Protein AF-A0AB36EIX4-F1 (afdb_monomer)

Secondary structure (DSSP, 8-state):
------PPPPPPSS---GGGTEEEEEETTEEEEEE-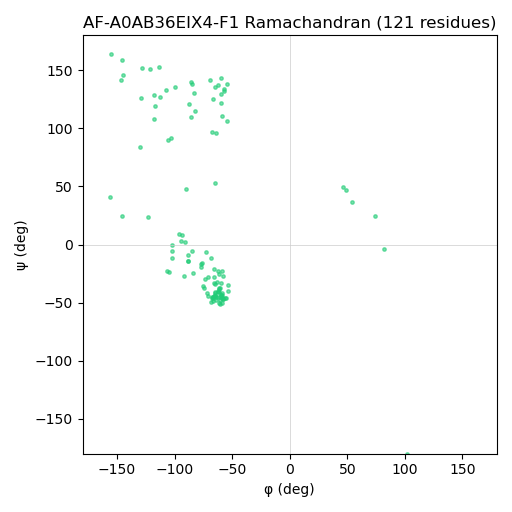-HHHHHHHHHHHT-SSHHHHHHHHHTT-HHHHHHHHHHHEEES-HHHHHHH--GGGHHHHHHHHHHHHHTTTTT----SSTTTTT--

Solvent-accessible surface area (backbone atoms only — not comparable to full-atom values): 7288 Å² total; per-residue (Å²): 134,82,81,77,76,76,76,76,79,84,86,75,90,70,92,70,49,59,94,77,19,30,25,67,39,71,36,90,86,39,58,33,33,30,35,60,48,70,69,36,48,48,53,44,28,60,74,70,66,43,92,42,71,66,54,42,50,48,36,36,57,69,42,36,68,68,44,44,56,47,42,45,58,51,26,46,79,43,66,58,42,67,66,23,59,77,55,62,51,81,87,48,44,63,54,50,21,54,27,43,44,55,15,52,46,49,69,44,79,80,42,99,74,67,86,63,70,74,70,67,79,78,118

Organism: Agrobacterium tumefaciens (NCBI:txid358)

Foldseek 3Di:
DDPPPDPPDDDDPDDADLLQLWDWAAAPNWIFIFADPVVLLVVLCVVVVPPDSVSLLVCQLVVPVSSLLSRLVRRTPDTDSPVRSVRDDPVRSVRSNVRSVSNVCSVCVVPPDPPPPVVVVPD

Sequence (123 aa):
MEDVKQAAKPVFKFPVNEARGEARLVIDGVELVIAAEMERLSALSSRLQCRSLNELFTRLSEVEVGATVAGIELLTIKGDALAAIMKLKLKHFGDCKSAYVSVLMHHFDGDEGNAVAAEKAAD

Nearest PDB structures (foldseek):
  4tvx-assembly2_D  TM=2.380E-01  e=4.602E+00  Escherichia coli K-12

Mean predicted aligned error: 8.44 Å

pLDDT: mean 86.47, std 18.96, range [37.19, 98.69]

Radius of gyration: 16.66 Å; Cα contacts (8 Å, |Δi|>4): 140; chains: 1; bounding box: 50×54×28 Å

Structure (mmCIF, N/CA/C/O backbone):
data_AF-A0AB36EIX4-F1
#
_entry.id   AF-A0AB36EIX4-F1
#
loop_
_atom_site.group_PDB
_atom_site.id
_atom_site.type_symbol
_atom_site.label_atom_id
_atom_site.label_alt_id
_atom_site.label_comp_id
_atom_site.label_asym_id
_atom_site.label_entity_id
_atom_site.label_seq_id
_atom_site.pdbx_PDB_ins_code
_atom_site.Cartn_x
_atom_site.Cartn_y
_atom_site.Cartn_z
_atom_site.occupancy
_atom_site.B_iso_or_equiv
_atom_site.auth_seq_id
_atom_site.auth_comp_id
_atom_site.auth_asym_id
_atom_site.auth_atom_id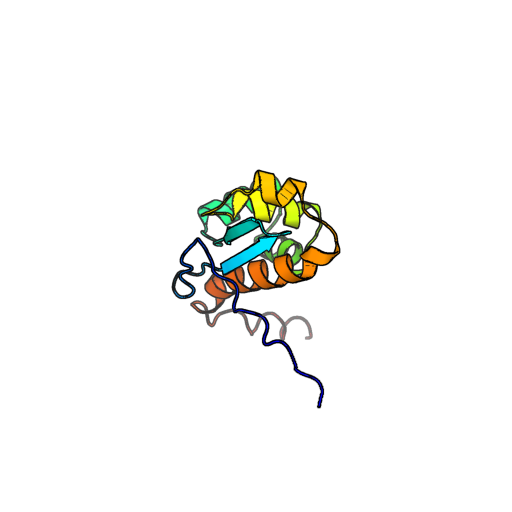
_atom_site.pdbx_PDB_model_num
ATOM 1 N N . MET A 1 1 ? -12.114 -40.455 14.262 1.00 44.81 1 MET A N 1
ATOM 2 C CA . MET A 1 1 ? -11.750 -40.098 12.879 1.00 44.81 1 MET A CA 1
ATOM 3 C C . MET A 1 1 ? -12.305 -38.704 12.690 1.00 44.81 1 MET A C 1
ATOM 5 O O . MET A 1 1 ? -13.513 -38.564 12.609 1.00 44.81 1 MET A O 1
ATOM 9 N N . GLU A 1 2 ? -11.471 -37.685 12.877 1.00 47.47 2 GLU A N 1
ATOM 10 C CA . GLU A 1 2 ? -11.907 -36.290 12.801 1.00 47.47 2 GLU A CA 1
ATOM 11 C C . GLU A 1 2 ? -11.940 -35.876 11.331 1.00 47.47 2 GLU A C 1
ATOM 13 O O . GLU A 1 2 ? -10.912 -35.863 10.654 1.00 47.47 2 GLU A O 1
ATOM 18 N N . ASP A 1 3 ? -13.140 -35.592 10.833 1.00 50.72 3 ASP A N 1
ATOM 19 C CA . ASP A 1 3 ? -13.370 -35.035 9.508 1.00 50.72 3 ASP A CA 1
ATOM 20 C C . ASP A 1 3 ? -12.753 -33.632 9.424 1.00 50.72 3 ASP A C 1
ATOM 22 O O . ASP A 1 3 ? -13.350 -32.628 9.824 1.00 50.72 3 ASP A O 1
ATOM 26 N N . VAL A 1 4 ? -11.534 -33.546 8.891 1.00 58.75 4 VAL A N 1
ATOM 27 C CA . VAL A 1 4 ? -10.925 -32.269 8.516 1.00 58.75 4 VAL A CA 1
ATOM 28 C C . VAL A 1 4 ? -11.730 -31.710 7.343 1.00 58.75 4 VAL A C 1
ATOM 30 O O . VAL A 1 4 ? -11.529 -32.095 6.191 1.00 58.75 4 VAL A O 1
ATOM 33 N N . LYS A 1 5 ? -12.674 -30.805 7.634 1.00 59.31 5 LYS A N 1
ATOM 34 C CA . LYS A 1 5 ? -13.375 -30.011 6.618 1.00 59.31 5 LYS A CA 1
ATOM 35 C C . LYS A 1 5 ? -12.337 -29.288 5.767 1.00 59.31 5 LYS A C 1
ATOM 37 O O . LYS A 1 5 ? -11.729 -28.314 6.204 1.00 59.31 5 LYS A O 1
ATOM 42 N N . GLN A 1 6 ? -12.150 -29.769 4.545 1.00 52.34 6 GLN A N 1
ATOM 43 C CA . GLN A 1 6 ? -11.326 -29.113 3.546 1.00 52.34 6 GLN A CA 1
ATOM 44 C C . GLN A 1 6 ? -11.894 -27.710 3.302 1.00 52.34 6 GLN A C 1
ATOM 46 O O . GLN A 1 6 ? -13.007 -27.560 2.796 1.00 52.34 6 GLN A O 1
ATOM 51 N N . ALA A 1 7 ? -11.160 -26.679 3.727 1.00 59.69 7 ALA A N 1
ATOM 52 C CA . ALA A 1 7 ? -11.546 -25.297 3.485 1.00 59.69 7 ALA A CA 1
ATOM 53 C C . ALA A 1 7 ? -11.642 -25.076 1.968 1.00 59.69 7 ALA A C 1
ATOM 55 O O . ALA A 1 7 ? -10.684 -25.329 1.233 1.00 59.69 7 ALA A O 1
ATOM 56 N N . ALA A 1 8 ? -12.817 -24.656 1.494 1.00 63.16 8 ALA A N 1
ATOM 57 C CA . ALA A 1 8 ? -13.031 -24.349 0.087 1.00 63.16 8 ALA A CA 1
ATOM 58 C C . ALA A 1 8 ? -12.028 -23.276 -0.359 1.00 63.16 8 ALA A C 1
ATOM 60 O O . ALA A 1 8 ? -11.831 -22.278 0.339 1.00 63.16 8 ALA A O 1
ATOM 61 N N . LYS A 1 9 ? -11.382 -23.484 -1.514 1.00 65.75 9 LYS A N 1
ATOM 62 C CA . LYS A 1 9 ? -10.455 -22.495 -2.074 1.00 65.75 9 LYS A CA 1
ATOM 63 C C . LYS A 1 9 ? -11.202 -21.166 -2.267 1.00 65.75 9 LYS A C 1
ATOM 65 O O . LYS A 1 9 ? -12.301 -21.190 -2.826 1.00 65.75 9 LYS A O 1
ATOM 70 N N . PRO A 1 10 ? -10.640 -20.029 -1.821 1.00 74.19 10 PRO A N 1
ATOM 71 C CA . PRO A 1 10 ? -11.284 -18.735 -1.996 1.00 74.19 10 PRO A CA 1
ATOM 72 C C . PRO A 1 10 ? -11.497 -18.454 -3.489 1.00 74.19 10 PRO A C 1
ATOM 74 O O . PRO A 1 10 ? -10.580 -18.606 -4.298 1.00 74.19 10 PRO A O 1
ATOM 77 N N . VAL A 1 11 ? -12.726 -18.078 -3.852 1.00 83.88 11 VAL A N 1
ATOM 78 C CA . VAL A 1 11 ? -13.071 -17.644 -5.209 1.00 83.88 11 VAL A CA 1
ATOM 79 C C . VAL A 1 11 ? -12.814 -16.149 -5.297 1.00 83.88 11 VAL A C 1
ATOM 81 O O . VAL A 1 11 ? -13.394 -15.369 -4.545 1.00 83.88 11 VAL A O 1
ATOM 84 N N . PHE A 1 12 ? -11.940 -15.768 -6.218 1.00 91.44 12 PHE A N 1
ATOM 85 C CA . PHE A 1 12 ? -11.528 -14.389 -6.428 1.00 91.44 12 PHE A CA 1
ATOM 86 C C . PHE A 1 12 ? -12.277 -13.774 -7.615 1.00 91.44 12 PHE A C 1
ATOM 88 O O . PHE A 1 12 ? -12.425 -14.402 -8.664 1.00 91.44 12 PHE A O 1
ATOM 95 N N . LYS A 1 13 ? -12.757 -12.544 -7.441 1.00 93.81 13 LYS A N 1
ATOM 96 C CA . LYS A 1 13 ? -13.490 -11.743 -8.422 1.00 93.81 13 LYS A CA 1
ATOM 97 C C . LYS A 1 13 ? -12.576 -11.172 -9.499 1.00 93.81 13 LYS A C 1
ATOM 99 O O . LYS A 1 13 ? -13.012 -11.046 -10.643 1.00 93.81 13 LYS A O 1
ATOM 104 N N . PHE A 1 14 ? -11.348 -10.784 -9.154 1.00 94.88 14 PHE A N 1
ATOM 105 C CA . PHE A 1 14 ? -10.465 -10.097 -10.091 1.00 94.88 14 PHE A CA 1
ATOM 106 C C . PHE A 1 14 ? -9.326 -11.004 -10.568 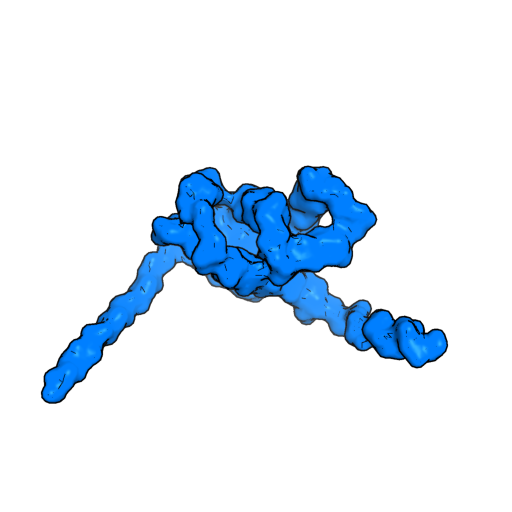1.00 94.88 14 PHE A C 1
ATOM 108 O O . PHE A 1 14 ? -8.650 -11.631 -9.746 1.00 94.88 14 PHE A O 1
ATOM 115 N N . PRO A 1 15 ? -9.056 -11.060 -11.887 1.00 93.75 15 PRO A N 1
ATOM 116 C CA . PRO A 1 15 ? -7.833 -11.673 -12.380 1.00 93.75 15 PRO A CA 1
ATOM 117 C C . PRO A 1 15 ? -6.631 -10.804 -11.992 1.00 93.75 15 PRO A C 1
ATOM 119 O O . PRO A 1 15 ? -6.715 -9.571 -12.046 1.00 93.75 15 PRO A O 1
ATOM 122 N N . VAL A 1 16 ? -5.532 -11.468 -11.637 1.00 95.44 16 VAL A N 1
ATOM 123 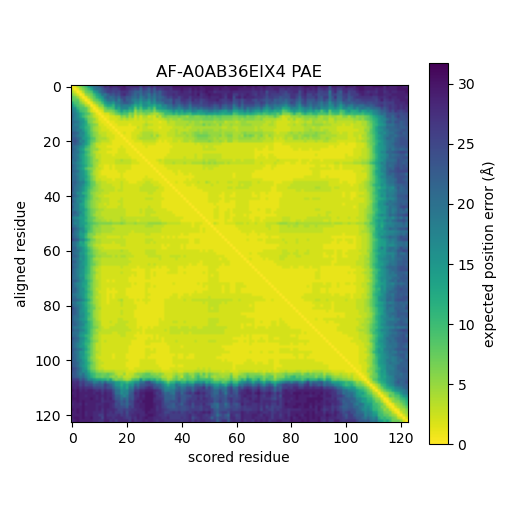C CA . VAL A 1 16 ? -4.249 -10.867 -11.25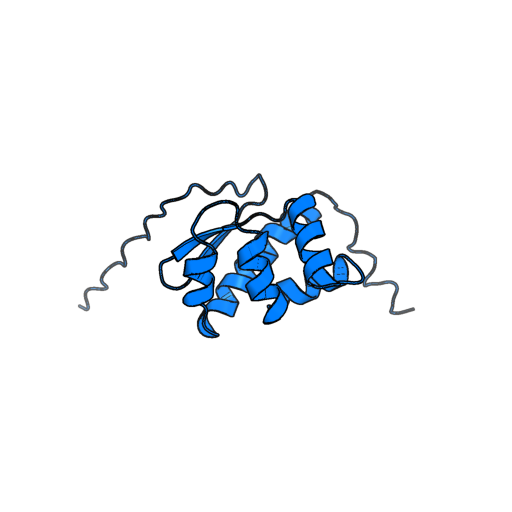0 1.00 95.44 16 VAL A CA 1
ATOM 124 C C . VAL A 1 16 ? -3.207 -11.314 -12.264 1.00 95.44 16 VAL A C 1
ATOM 126 O O . VAL A 1 16 ? -3.108 -12.509 -12.544 1.00 95.44 16 VAL A O 1
ATOM 129 N N . ASN A 1 17 ? -2.466 -10.365 -12.833 1.00 92.88 17 ASN A N 1
ATOM 130 C CA . ASN A 1 17 ? -1.371 -10.647 -13.754 1.00 92.88 17 ASN A CA 1
ATOM 131 C C . ASN A 1 17 ? -0.012 -10.413 -13.077 1.00 92.88 17 ASN A C 1
ATOM 133 O O . ASN A 1 17 ? 0.553 -9.323 -13.157 1.00 92.88 17 ASN A O 1
ATOM 137 N N . GLU A 1 18 ? 0.523 -11.458 -12.447 1.00 87.50 18 GLU A N 1
ATOM 138 C CA . GLU A 1 18 ? 1.820 -11.411 -11.754 1.00 87.50 18 GLU A CA 1
ATOM 139 C C . GLU A 1 18 ? 2.972 -11.040 -12.704 1.00 87.50 18 GLU A C 1
ATOM 141 O O . GLU A 1 18 ? 3.870 -10.295 -12.325 1.00 87.50 18 GLU A O 1
ATOM 146 N N . ALA A 1 19 ? 2.902 -11.438 -13.982 1.00 85.69 19 ALA A N 1
ATOM 147 C CA . ALA A 1 19 ? 3.908 -11.076 -14.986 1.00 85.69 19 ALA A CA 1
ATOM 148 C C . ALA A 1 19 ? 3.942 -9.565 -15.303 1.00 85.69 19 ALA A C 1
ATOM 150 O O . ALA A 1 19 ? 4.950 -9.055 -15.793 1.00 85.69 19 ALA A O 1
ATOM 151 N N . ARG A 1 20 ? 2.854 -8.835 -15.017 1.00 83.94 20 ARG A N 1
ATOM 152 C CA . ARG A 1 20 ? 2.779 -7.366 -15.117 1.00 83.94 20 ARG A CA 1
ATOM 153 C C . ARG A 1 20 ? 3.019 -6.660 -13.777 1.00 83.94 20 ARG A C 1
ATOM 155 O O . ARG A 1 20 ? 2.775 -5.459 -13.695 1.00 83.94 20 ARG A O 1
ATOM 162 N N . GLY A 1 21 ? 3.448 -7.383 -12.742 1.00 90.00 21 GLY A N 1
ATOM 163 C CA . GLY A 1 21 ? 3.680 -6.813 -11.415 1.00 90.00 21 GLY A CA 1
ATOM 164 C C . GLY A 1 21 ? 2.394 -6.493 -10.652 1.00 90.00 21 GLY A C 1
ATOM 165 O O . GLY A 1 21 ? 2.392 -5.610 -9.795 1.00 90.00 21 GLY A O 1
ATOM 166 N N . GLU A 1 22 ? 1.284 -7.169 -10.970 1.00 96.06 22 GLU A N 1
ATOM 167 C CA . GLU A 1 22 ? 0.039 -7.066 -10.205 1.00 96.06 22 GLU A CA 1
ATOM 168 C C . GLU A 1 22 ? 0.059 -8.052 -9.026 1.00 96.06 22 GLU A C 1
ATOM 170 O O . GLU A 1 22 ? 0.446 -9.208 -9.189 1.00 96.06 22 GLU A O 1
ATOM 175 N N . ALA A 1 23 ? -0.439 -7.635 -7.861 1.00 97.31 23 ALA A N 1
ATOM 176 C CA . ALA A 1 23 ? -0.633 -8.515 -6.709 1.00 97.31 23 ALA A CA 1
ATOM 177 C C . ALA A 1 23 ? -2.053 -8.405 -6.151 1.00 97.31 23 ALA A C 1
ATOM 179 O O . ALA A 1 23 ? -2.706 -7.360 -6.234 1.00 97.31 23 ALA A O 1
ATOM 180 N N . ARG A 1 24 ? -2.530 -9.494 -5.542 1.00 97.81 24 ARG A N 1
ATOM 181 C CA . ARG A 1 24 ? -3.798 -9.497 -4.807 1.00 97.81 24 ARG A CA 1
ATOM 182 C C . ARG A 1 24 ? -3.586 -9.012 -3.378 1.00 97.81 24 ARG A C 1
ATOM 184 O O . ARG A 1 24 ? -2.672 -9.470 -2.701 1.00 97.81 24 ARG A O 1
ATOM 191 N N . LEU A 1 25 ? -4.506 -8.184 -2.896 1.00 98.19 25 LEU A N 1
ATOM 192 C CA . LEU A 1 25 ? -4.623 -7.817 -1.487 1.00 98.19 25 LEU A CA 1
ATOM 193 C C . LEU A 1 25 ? -6.074 -8.022 -1.046 1.00 98.19 25 LEU A C 1
ATOM 195 O O . LEU A 1 25 ? -6.988 -7.500 -1.676 1.00 98.19 25 LEU A O 1
ATOM 199 N N . VAL A 1 26 ? -6.303 -8.792 0.018 1.00 97.62 26 VAL A N 1
ATOM 200 C CA . VAL A 1 26 ? -7.651 -9.021 0.559 1.00 97.62 26 VAL A CA 1
ATOM 201 C C . VAL A 1 26 ? -7.724 -8.473 1.975 1.00 97.62 26 VAL A C 1
ATOM 203 O O . VAL A 1 26 ? -7.015 -8.942 2.856 1.00 97.62 26 VAL A O 1
ATOM 206 N N . ILE A 1 27 ? -8.611 -7.505 2.208 1.00 97.62 27 ILE A N 1
ATOM 207 C CA . ILE A 1 27 ? -8.816 -6.891 3.524 1.00 97.62 27 ILE A CA 1
ATOM 208 C C . ILE A 1 27 ? -10.248 -7.171 3.969 1.00 97.62 27 ILE A C 1
ATOM 210 O O . ILE A 1 27 ? -11.198 -6.612 3.424 1.00 97.62 27 ILE A O 1
ATOM 214 N N . ASP A 1 28 ? -10.407 -8.058 4.955 1.00 95.88 28 ASP A N 1
ATOM 215 C CA . ASP A 1 28 ? -11.705 -8.400 5.562 1.00 95.88 28 ASP A CA 1
ATOM 216 C C . ASP A 1 28 ? -12.801 -8.711 4.511 1.00 95.88 28 ASP A C 1
ATOM 218 O O . ASP A 1 28 ? -13.917 -8.176 4.523 1.00 95.88 28 ASP A O 1
ATOM 222 N N . GLY A 1 29 ? -12.428 -9.546 3.533 1.00 94.12 29 GLY A N 1
ATOM 223 C CA . GLY A 1 29 ? -13.276 -9.975 2.415 1.00 94.12 29 GLY A CA 1
ATOM 224 C C . GLY A 1 29 ? -13.374 -8.990 1.244 1.00 94.12 29 GLY A C 1
ATOM 225 O O . GLY A 1 29 ? -13.995 -9.321 0.237 1.00 94.12 29 GLY A O 1
ATOM 226 N N . VAL A 1 30 ? -12.771 -7.802 1.337 1.00 97.62 30 VAL A N 1
ATOM 227 C CA . VAL A 1 30 ? -12.653 -6.870 0.207 1.00 97.62 30 VAL A CA 1
ATOM 228 C C . VAL A 1 30 ? -11.421 -7.245 -0.600 1.00 97.62 30 VAL A C 1
ATOM 230 O O . VAL A 1 30 ? -10.296 -7.087 -0.133 1.00 97.62 30 VAL A O 1
ATOM 233 N N . GLU A 1 31 ? -11.638 -7.768 -1.800 1.00 97.94 31 GLU A N 1
ATOM 234 C CA . GLU A 1 31 ? -10.563 -8.088 -2.732 1.00 97.94 31 GLU A CA 1
ATOM 235 C C . GLU A 1 31 ? -10.140 -6.853 -3.529 1.00 97.94 31 GLU A C 1
ATOM 237 O O . GLU A 1 31 ? -10.970 -6.179 -4.144 1.00 97.94 31 GLU A O 1
ATOM 242 N N . LEU A 1 32 ? -8.833 -6.620 -3.559 1.00 98.56 32 LEU A N 1
ATOM 243 C CA . LEU A 1 32 ? -8.156 -5.619 -4.363 1.00 98.56 32 LEU A CA 1
ATOM 244 C C . LEU A 1 32 ? -7.124 -6.293 -5.269 1.00 98.56 32 LEU A C 1
ATOM 246 O O . LEU A 1 32 ? -6.519 -7.308 -4.911 1.00 98.56 32 LEU A O 1
ATOM 250 N N . VAL A 1 33 ? -6.877 -5.669 -6.415 1.00 98.44 33 VAL A N 1
ATOM 251 C CA . VAL A 1 33 ? -5.654 -5.882 -7.191 1.00 98.44 33 VAL A CA 1
ATOM 252 C C . VAL A 1 33 ? -4.868 -4.587 -7.151 1.00 98.44 33 VAL A C 1
ATOM 254 O O . VAL A 1 33 ? -5.413 -3.531 -7.482 1.00 98.44 33 VAL A O 1
ATOM 257 N N . ILE A 1 34 ? -3.607 -4.678 -6.744 1.00 98.44 34 ILE A N 1
ATOM 258 C CA . ILE A 1 34 ? -2.680 -3.553 -6.672 1.00 98.44 34 ILE A CA 1
ATOM 259 C C . ILE A 1 34 ? -1.553 -3.722 -7.693 1.00 98.44 34 ILE A C 1
ATOM 261 O O . ILE A 1 34 ? -1.209 -4.847 -8.051 1.00 98.44 34 ILE A O 1
ATOM 265 N N . ALA A 1 35 ? -0.978 -2.611 -8.147 1.00 97.19 35 ALA A N 1
ATOM 266 C CA . ALA A 1 35 ? 0.187 -2.593 -9.025 1.00 97.19 35 ALA A CA 1
ATOM 267 C C . ALA A 1 35 ? 1.072 -1.376 -8.727 1.00 97.19 35 ALA A C 1
ATOM 269 O O . ALA A 1 35 ? 0.582 -0.271 -8.479 1.00 97.19 35 ALA A O 1
ATOM 270 N N . ALA A 1 36 ? 2.385 -1.574 -8.790 1.00 94.75 36 ALA A N 1
ATOM 271 C CA . ALA A 1 36 ? 3.378 -0.534 -8.549 1.00 94.75 36 ALA A CA 1
ATOM 272 C C . ALA A 1 36 ? 3.759 0.213 -9.840 1.00 94.75 36 ALA A C 1
ATOM 274 O O . ALA A 1 36 ? 4.931 0.388 -10.134 1.00 94.75 36 ALA A O 1
ATOM 275 N N . GLU A 1 37 ? 2.800 0.648 -10.654 1.00 94.31 37 GLU A N 1
ATOM 276 C CA . GLU A 1 37 ? 3.110 1.408 -11.878 1.00 94.31 37 GLU A CA 1
ATOM 277 C C . GLU A 1 37 ? 3.869 2.711 -11.535 1.00 94.31 37 GLU A C 1
ATOM 279 O O . GLU A 1 37 ? 3.565 3.354 -10.529 1.00 94.31 37 GLU A O 1
ATOM 284 N N . MET A 1 38 ? 4.839 3.132 -12.361 1.00 92.06 38 MET A N 1
ATOM 285 C CA . MET A 1 38 ? 5.700 4.297 -12.065 1.00 92.06 38 MET A CA 1
ATOM 286 C C . MET A 1 38 ? 4.914 5.578 -11.750 1.00 92.06 38 MET A C 1
ATOM 288 O O . MET A 1 38 ? 5.264 6.304 -10.821 1.00 92.06 38 MET A O 1
ATOM 292 N N . GLU A 1 39 ? 3.819 5.834 -12.468 1.00 95.06 39 GLU A N 1
ATOM 293 C CA . GLU A 1 39 ? 2.932 6.976 -12.206 1.00 95.06 39 GLU A CA 1
ATOM 294 C C . GLU A 1 39 ? 2.305 6.906 -10.802 1.00 95.06 39 GLU A C 1
ATOM 296 O O . GLU A 1 39 ? 2.266 7.902 -10.078 1.00 95.06 39 GLU A O 1
ATOM 301 N N . ARG A 1 40 ? 1.884 5.713 -10.368 1.00 96.50 40 ARG A N 1
ATOM 302 C CA . ARG A 1 40 ? 1.279 5.485 -9.047 1.00 96.50 40 ARG A CA 1
ATOM 303 C C . ARG A 1 40 ? 2.302 5.591 -7.932 1.00 96.50 40 ARG A C 1
ATOM 305 O O . ARG A 1 40 ? 2.016 6.198 -6.903 1.00 96.50 40 ARG A O 1
ATOM 312 N N . LEU A 1 41 ? 3.497 5.036 -8.139 1.00 95.62 41 LEU A N 1
ATOM 313 C CA . LEU A 1 41 ? 4.611 5.183 -7.204 1.00 95.62 41 LEU A CA 1
ATOM 314 C C . LEU A 1 41 ? 5.025 6.649 -7.069 1.00 95.62 41 LEU A C 1
ATOM 316 O O . LEU A 1 41 ? 5.259 7.107 -5.954 1.00 95.62 41 LEU A O 1
ATOM 320 N N . SER A 1 42 ? 5.050 7.401 -8.172 1.00 95.94 42 SER A N 1
ATOM 321 C CA . SER A 1 42 ? 5.308 8.841 -8.150 1.00 95.94 42 SER A CA 1
ATOM 322 C C . SER A 1 42 ? 4.235 9.584 -7.347 1.00 95.94 42 SER A C 1
ATOM 324 O O . SER A 1 42 ? 4.573 10.298 -6.403 1.00 95.94 42 SER A O 1
ATOM 326 N N . ALA A 1 43 ? 2.950 9.339 -7.624 1.00 97.88 43 ALA A N 1
ATOM 327 C CA . ALA A 1 43 ? 1.842 9.945 -6.885 1.00 97.88 43 ALA A CA 1
ATOM 328 C C . ALA A 1 43 ? 1.881 9.609 -5.383 1.00 97.88 43 ALA A C 1
ATOM 330 O O . ALA A 1 43 ? 1.677 10.481 -4.535 1.00 97.88 43 ALA A O 1
ATOM 331 N N . LEU A 1 44 ? 2.189 8.355 -5.044 1.00 97.88 44 LEU A N 1
ATOM 332 C CA . LEU A 1 44 ? 2.328 7.894 -3.667 1.00 97.88 44 LEU A CA 1
ATOM 333 C C . LEU A 1 44 ? 3.529 8.540 -2.969 1.00 97.88 44 LEU A C 1
ATOM 335 O O . LEU A 1 44 ? 3.380 9.045 -1.857 1.00 97.88 44 LEU A O 1
ATOM 339 N N . SER A 1 45 ? 4.685 8.593 -3.635 1.00 97.56 45 SER A N 1
ATOM 340 C CA . SER A 1 45 ? 5.881 9.290 -3.152 1.00 97.56 45 SER A CA 1
ATOM 341 C C . SER A 1 45 ? 5.583 10.756 -2.860 1.00 97.56 45 SER A C 1
ATOM 343 O O . SER A 1 45 ? 5.951 11.258 -1.800 1.00 97.56 45 SER A O 1
ATOM 345 N N . SER A 1 46 ? 4.889 11.445 -3.771 1.00 97.94 46 SER A N 1
ATOM 346 C CA . SER A 1 46 ? 4.508 12.848 -3.601 1.00 97.94 46 SER A CA 1
ATOM 347 C C . SER A 1 46 ? 3.531 13.040 -2.443 1.00 97.94 46 SER A C 1
ATOM 349 O O . SER A 1 46 ? 3.724 13.949 -1.636 1.00 97.94 46 SER A O 1
ATOM 351 N N . ARG A 1 47 ? 2.522 12.168 -2.305 1.00 98.00 47 ARG A N 1
ATOM 352 C CA . ARG A 1 47 ? 1.561 12.216 -1.190 1.00 98.00 47 ARG A CA 1
ATOM 353 C C . ARG A 1 47 ? 2.233 12.011 0.164 1.00 98.00 47 ARG A C 1
ATOM 355 O O . ARG A 1 47 ? 1.876 12.677 1.130 1.00 98.00 47 ARG A O 1
ATOM 362 N N . LEU A 1 48 ? 3.186 11.087 0.230 1.00 97.81 48 LEU A N 1
ATOM 363 C CA . LEU A 1 48 ? 3.928 10.767 1.447 1.00 97.81 48 LEU A CA 1
ATOM 364 C C . LEU A 1 48 ? 5.128 11.692 1.687 1.00 97.81 48 LEU A C 1
ATOM 366 O O . LEU A 1 48 ? 5.758 11.583 2.739 1.00 97.81 48 LEU A O 1
ATOM 370 N N . GLN A 1 49 ? 5.418 12.587 0.734 1.00 97.75 49 GLN A N 1
ATOM 371 C CA . GLN A 1 49 ? 6.568 13.491 0.728 1.00 97.75 49 GLN A CA 1
ATOM 372 C C . GLN A 1 49 ? 7.909 12.760 0.890 1.00 97.75 49 GLN A C 1
ATOM 374 O O . GLN A 1 49 ? 8.830 13.264 1.533 1.00 97.75 49 GLN A O 1
ATOM 379 N N . CYS A 1 50 ? 8.022 11.567 0.304 1.00 97.38 50 CYS A N 1
ATOM 380 C CA . CYS A 1 50 ? 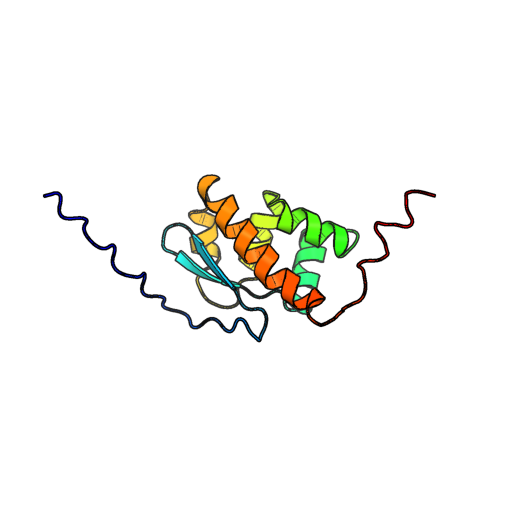9.262 10.803 0.330 1.00 97.38 50 CYS A CA 1
ATOM 381 C C . CYS A 1 50 ? 10.359 11.544 -0.443 1.00 97.38 50 CYS A C 1
ATOM 383 O O . CYS A 1 50 ? 10.142 12.027 -1.557 1.00 97.38 50 CYS A O 1
ATOM 385 N N . ARG A 1 51 ? 11.561 11.597 0.133 1.00 95.31 51 ARG A N 1
ATOM 386 C CA . ARG A 1 51 ? 12.741 12.251 -0.454 1.00 95.31 51 ARG A CA 1
ATOM 387 C C . ARG A 1 51 ? 13.386 11.414 -1.554 1.00 95.31 51 ARG A C 1
ATOM 389 O O . ARG A 1 51 ? 14.175 11.931 -2.337 1.00 95.31 51 ARG A O 1
ATOM 396 N N . SER A 1 52 ? 13.096 10.116 -1.583 1.00 93.50 52 SER A N 1
ATOM 397 C CA . SER A 1 52 ? 13.624 9.170 -2.563 1.00 93.50 52 SER A CA 1
ATOM 398 C C . SER A 1 52 ? 12.697 7.967 -2.736 1.00 93.50 52 SER A C 1
ATOM 400 O O . SER A 1 52 ? 11.864 7.679 -1.873 1.00 93.50 52 SER A O 1
ATOM 402 N N . LEU A 1 53 ? 12.897 7.213 -3.821 1.00 90.31 53 LEU A N 1
ATOM 403 C CA . LEU A 1 53 ? 12.227 5.925 -4.026 1.00 90.31 53 LEU A CA 1
ATOM 404 C C . LEU A 1 53 ? 12.608 4.890 -2.959 1.00 90.31 53 LEU A C 1
ATOM 406 O O . LEU A 1 53 ? 11.771 4.079 -2.582 1.00 90.31 53 LEU A O 1
ATOM 410 N N . ASN A 1 54 ? 13.836 4.934 -2.431 1.00 92.50 54 ASN A N 1
ATOM 411 C CA . ASN A 1 54 ? 14.267 4.031 -1.361 1.00 92.50 54 ASN A CA 1
ATOM 412 C C . ASN A 1 54 ? 13.479 4.277 -0.059 1.00 92.50 54 ASN A C 1
ATOM 414 O O . ASN A 1 54 ? 13.041 3.329 0.593 1.00 92.50 54 ASN A O 1
ATOM 418 N N . GLU A 1 55 ? 13.224 5.546 0.275 1.00 96.31 55 GLU A N 1
ATOM 419 C CA . GLU A 1 55 ? 12.381 5.901 1.420 1.00 96.31 55 GLU A CA 1
ATOM 420 C C . GLU A 1 55 ? 10.950 5.379 1.231 1.00 96.31 55 GLU A C 1
ATOM 422 O O . GLU A 1 55 ? 10.397 4.756 2.137 1.00 96.31 55 GLU A O 1
ATOM 427 N N . LEU A 1 56 ? 10.370 5.565 0.039 1.00 96.69 56 LEU A N 1
ATOM 428 C CA . LEU A 1 56 ? 9.051 5.020 -0.287 1.00 96.69 56 LEU A CA 1
ATOM 429 C C . LEU A 1 56 ? 9.019 3.489 -0.136 1.00 96.69 56 LEU A C 1
ATOM 431 O O . LEU A 1 56 ? 8.103 2.944 0.482 1.00 96.69 56 LEU A O 1
ATOM 435 N N . PHE A 1 57 ? 10.029 2.804 -0.677 1.00 94.50 57 PHE A N 1
ATOM 436 C CA . PHE A 1 57 ? 10.150 1.349 -0.630 1.00 94.50 57 PHE A CA 1
ATOM 437 C C . PHE A 1 57 ? 10.230 0.835 0.810 1.00 94.50 57 PHE A C 1
ATOM 439 O O . PHE A 1 57 ? 9.521 -0.108 1.167 1.00 94.50 57 PHE A O 1
ATOM 446 N N . THR A 1 58 ? 11.039 1.484 1.652 1.00 96.12 58 THR A N 1
ATOM 447 C CA . THR A 1 58 ? 11.171 1.151 3.077 1.00 96.12 58 THR A CA 1
ATOM 448 C C . THR A 1 58 ? 9.834 1.313 3.793 1.00 96.12 58 THR A C 1
ATOM 450 O O . THR A 1 58 ? 9.349 0.365 4.406 1.00 96.12 58 THR A O 1
ATOM 453 N N . ARG A 1 59 ? 9.165 2.464 3.633 1.00 97.94 59 ARG A N 1
ATOM 454 C CA . ARG A 1 59 ? 7.882 2.747 4.301 1.00 97.94 59 ARG A CA 1
ATOM 455 C C . ARG A 1 59 ? 6.775 1.765 3.906 1.00 97.94 59 ARG A C 1
ATOM 457 O O . ARG A 1 59 ? 5.979 1.370 4.758 1.00 97.94 59 ARG A O 1
ATOM 464 N N . LEU A 1 60 ? 6.727 1.347 2.638 1.00 97.38 60 LEU A N 1
ATOM 465 C CA . LEU A 1 60 ? 5.794 0.318 2.165 1.00 97.38 60 LEU A CA 1
ATOM 466 C C . LEU A 1 60 ? 6.153 -1.081 2.687 1.00 97.38 60 LEU A C 1
ATOM 468 O O . LEU A 1 60 ? 5.277 -1.804 3.158 1.00 97.38 60 LEU A O 1
ATOM 472 N N . SER A 1 61 ? 7.433 -1.455 2.644 1.00 94.94 61 SER A N 1
ATOM 473 C CA . SER A 1 61 ? 7.918 -2.782 3.061 1.00 94.94 61 SER A CA 1
ATOM 474 C C . SER A 1 61 ? 7.853 -2.999 4.575 1.00 94.94 61 SER A C 1
ATOM 476 O O . SER A 1 61 ? 7.708 -4.129 5.052 1.00 94.94 61 SER A O 1
ATOM 478 N N . GLU A 1 62 ? 7.945 -1.923 5.348 1.00 96.56 62 GLU A N 1
ATOM 479 C CA . GLU A 1 62 ? 7.756 -1.920 6.799 1.00 96.56 62 GLU A CA 1
ATOM 480 C C . GLU A 1 62 ? 6.306 -1.655 7.206 1.00 96.56 62 GLU A C 1
ATOM 482 O O . GLU A 1 62 ? 6.008 -1.636 8.399 1.00 96.56 62 GLU A O 1
ATOM 487 N N . VAL A 1 63 ? 5.400 -1.501 6.229 1.00 97.19 63 VAL A N 1
ATOM 488 C CA . VAL A 1 63 ? 3.974 -1.214 6.431 1.00 97.19 63 VAL A CA 1
ATOM 489 C C . VAL A 1 63 ? 3.748 -0.109 7.453 1.00 97.19 63 VAL A C 1
ATOM 491 O O . VAL A 1 63 ? 2.929 -0.221 8.367 1.00 97.19 63 VAL A O 1
ATOM 494 N N . GLU A 1 64 ? 4.462 1.004 7.277 1.00 97.81 64 GLU A N 1
ATOM 495 C CA . GLU A 1 64 ? 4.167 2.215 8.029 1.00 97.81 64 GLU A CA 1
ATOM 496 C C . GLU A 1 64 ? 2.687 2.577 7.825 1.00 97.81 64 GLU A C 1
ATOM 498 O O . GLU A 1 64 ? 2.157 2.468 6.718 1.00 97.81 64 GLU A O 1
ATOM 503 N N . VAL A 1 65 ? 1.991 2.998 8.883 1.00 97.19 65 VAL A N 1
ATOM 504 C CA . VAL A 1 65 ? 0.535 3.220 8.850 1.00 97.19 65 VAL A CA 1
ATOM 505 C C . VAL A 1 65 ? 0.127 4.194 7.739 1.00 97.19 65 VAL A C 1
ATOM 507 O O . VAL A 1 65 ? -0.795 3.896 6.979 1.00 97.19 65 VAL A O 1
ATOM 510 N N . GLY A 1 66 ? 0.830 5.325 7.602 1.00 97.56 66 GLY A N 1
ATOM 511 C CA . GLY A 1 66 ? 0.540 6.321 6.567 1.00 97.56 66 GLY A CA 1
ATOM 512 C C . GLY A 1 66 ? 0.754 5.771 5.158 1.00 97.56 66 GLY A C 1
ATOM 513 O O . GLY A 1 66 ? -0.115 5.911 4.295 1.00 97.56 66 GLY A O 1
ATOM 514 N N . ALA A 1 67 ? 1.870 5.069 4.950 1.00 98.06 67 ALA A N 1
ATOM 515 C CA . ALA A 1 67 ? 2.177 4.412 3.683 1.00 98.06 67 ALA A CA 1
ATOM 516 C C . ALA A 1 67 ? 1.202 3.274 3.356 1.00 98.06 67 ALA A C 1
ATOM 518 O O . ALA A 1 67 ? 0.852 3.085 2.197 1.00 98.06 67 ALA A O 1
ATOM 519 N N . THR A 1 68 ? 0.702 2.560 4.363 1.00 98.56 68 THR A N 1
ATOM 520 C CA . THR A 1 68 ? -0.254 1.465 4.178 1.00 98.56 68 THR A CA 1
ATOM 521 C C . THR A 1 68 ? -1.597 1.983 3.687 1.00 98.56 68 THR A C 1
ATOM 523 O O . THR A 1 68 ? -2.142 1.434 2.734 1.00 98.56 68 THR A O 1
ATOM 526 N N . VAL A 1 69 ? -2.124 3.052 4.286 1.00 98.56 69 VAL A N 1
ATOM 527 C CA . VAL A 1 69 ? -3.398 3.640 3.843 1.00 98.56 69 VAL A CA 1
ATOM 528 C C . VAL A 1 69 ? -3.256 4.253 2.450 1.00 98.56 69 VAL A C 1
ATOM 530 O O . VAL A 1 69 ? -4.052 3.955 1.562 1.00 98.56 69 VAL A O 1
ATOM 533 N N . ALA A 1 70 ? -2.215 5.062 2.237 1.00 98.56 70 ALA A N 1
ATOM 534 C CA . ALA A 1 70 ? -1.976 5.694 0.944 1.00 98.56 70 ALA A CA 1
ATOM 535 C C . ALA A 1 70 ? -1.656 4.666 -0.157 1.00 98.56 70 ALA A C 1
ATOM 537 O O . ALA A 1 70 ? -2.066 4.851 -1.299 1.00 98.56 70 ALA A O 1
ATOM 538 N N . GLY A 1 71 ? -0.969 3.573 0.183 1.00 98.50 71 GLY A N 1
ATOM 539 C CA . GLY A 1 71 ? -0.665 2.469 -0.722 1.00 98.50 71 GLY A CA 1
ATOM 540 C C . GLY A 1 71 ? -1.921 1.728 -1.175 1.00 98.50 71 GLY A C 1
ATOM 541 O O . GLY A 1 71 ? -2.086 1.514 -2.373 1.00 98.50 71 GLY A O 1
ATOM 542 N N . ILE A 1 72 ? -2.853 1.421 -0.260 1.00 98.69 72 ILE A N 1
ATOM 543 C CA . ILE A 1 72 ? -4.148 0.823 -0.625 1.00 98.69 72 ILE A CA 1
ATOM 544 C C . ILE A 1 72 ? -4.892 1.758 -1.580 1.00 98.69 72 ILE A C 1
ATOM 546 O O . ILE A 1 72 ? -5.445 1.308 -2.577 1.00 98.69 72 ILE A O 1
ATOM 550 N N . GLU A 1 73 ? -4.889 3.059 -1.309 1.00 98.44 73 GLU A N 1
ATOM 551 C CA . GLU A 1 73 ? -5.602 4.029 -2.136 1.00 98.44 73 GLU A CA 1
ATOM 552 C C . GLU A 1 73 ? -4.990 4.188 -3.536 1.00 98.44 73 GLU A C 1
ATOM 554 O O . GLU A 1 73 ? -5.704 4.118 -4.533 1.00 98.44 73 GLU A O 1
ATOM 559 N N . LEU A 1 74 ? -3.672 4.388 -3.622 1.00 98.50 74 LEU A N 1
ATOM 560 C CA . LEU A 1 74 ? -3.003 4.806 -4.858 1.00 98.50 74 LEU A CA 1
ATOM 561 C C . LEU A 1 74 ? -2.494 3.640 -5.713 1.00 98.50 74 LEU A C 1
ATOM 563 O O . LEU A 1 74 ? -2.418 3.767 -6.938 1.00 98.50 74 LEU A O 1
ATOM 567 N N . LEU A 1 75 ? -2.174 2.493 -5.106 1.00 98.38 75 LEU A N 1
ATOM 568 C CA . LEU A 1 75 ? -1.692 1.322 -5.845 1.00 98.38 75 LEU A CA 1
ATOM 569 C C . LEU A 1 75 ? -2.833 0.426 -6.336 1.00 98.38 75 LEU A C 1
ATOM 571 O O . LEU A 1 75 ? -2.602 -0.414 -7.201 1.00 98.38 75 LEU A O 1
ATOM 575 N N . THR A 1 76 ? -4.063 0.597 -5.839 1.00 98.56 76 THR A N 1
ATOM 576 C CA . THR A 1 76 ? -5.211 -0.197 -6.300 1.00 98.56 76 THR A CA 1
ATOM 577 C C . THR A 1 76 ? -5.557 0.109 -7.759 1.00 98.56 76 THR A C 1
ATOM 579 O O . THR A 1 76 ? -5.828 1.252 -8.134 1.00 98.56 76 THR A O 1
ATOM 582 N N . ILE A 1 77 ? -5.592 -0.945 -8.578 1.00 97.88 77 ILE A N 1
ATOM 583 C CA . ILE A 1 77 ? -6.029 -0.922 -9.982 1.00 97.88 77 ILE A CA 1
ATOM 584 C C . ILE A 1 77 ? -7.406 -1.574 -10.181 1.00 97.88 77 ILE A C 1
ATOM 586 O O . ILE A 1 77 ? -8.088 -1.278 -11.161 1.00 97.88 77 ILE A O 1
ATOM 590 N N . LYS A 1 78 ? -7.835 -2.461 -9.270 1.00 98.12 78 LYS A N 1
ATOM 591 C CA . LYS A 1 78 ? -9.174 -3.080 -9.264 1.00 98.12 78 LYS A CA 1
ATOM 592 C C . LYS A 1 78 ? -9.660 -3.281 -7.833 1.00 98.12 78 LYS A C 1
ATOM 594 O O . LYS A 1 78 ? -8.874 -3.648 -6.966 1.00 98.12 78 LYS A O 1
ATOM 599 N N . GLY A 1 79 ? -10.965 -3.139 -7.623 1.00 97.69 79 GLY A N 1
ATOM 600 C CA . GLY A 1 79 ? -11.596 -3.282 -6.309 1.00 97.69 79 GLY A CA 1
ATOM 601 C C . GLY A 1 79 ? -11.929 -1.941 -5.660 1.00 97.69 79 GLY A C 1
ATOM 602 O O . GLY A 1 79 ? -11.722 -0.885 -6.252 1.00 97.69 79 GLY A O 1
ATOM 603 N N . ASP A 1 80 ? -12.503 -2.002 -4.460 1.00 98.12 80 ASP A N 1
ATOM 604 C CA . ASP A 1 80 ? -12.945 -0.827 -3.704 1.00 98.12 80 ASP A CA 1
ATOM 605 C C . ASP A 1 80 ? -11.941 -0.514 -2.587 1.00 98.12 80 ASP A C 1
ATOM 607 O O . ASP A 1 80 ? -12.008 -1.060 -1.481 1.00 98.12 80 ASP A O 1
ATOM 611 N N . ALA A 1 81 ? -10.975 0.351 -2.907 1.00 98.06 81 ALA A N 1
ATOM 612 C CA . ALA A 1 81 ? -9.917 0.746 -1.982 1.00 98.06 81 ALA A CA 1
ATOM 613 C C . ALA A 1 81 ? -10.472 1.432 -0.725 1.00 98.06 81 ALA A C 1
ATOM 615 O O . ALA A 1 81 ? -9.983 1.179 0.375 1.00 98.06 81 ALA A O 1
ATOM 616 N N . LEU A 1 82 ? -11.518 2.255 -0.858 1.00 98.31 82 L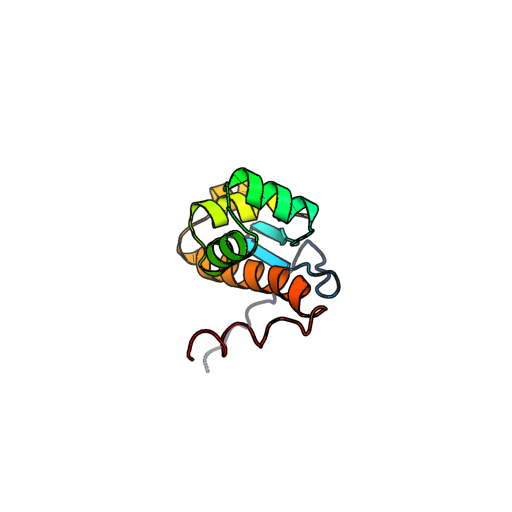EU A N 1
ATOM 617 C CA . LEU A 1 82 ? -12.108 2.957 0.281 1.00 98.31 82 LEU A CA 1
ATOM 618 C C . LEU A 1 82 ? -12.784 1.969 1.237 1.00 98.31 82 LEU A C 1
ATOM 620 O O . LEU A 1 82 ? -12.548 2.026 2.445 1.00 98.31 82 LEU A O 1
ATOM 624 N N . ALA A 1 83 ? -13.555 1.014 0.707 1.00 98.25 83 ALA A N 1
ATOM 625 C CA . ALA A 1 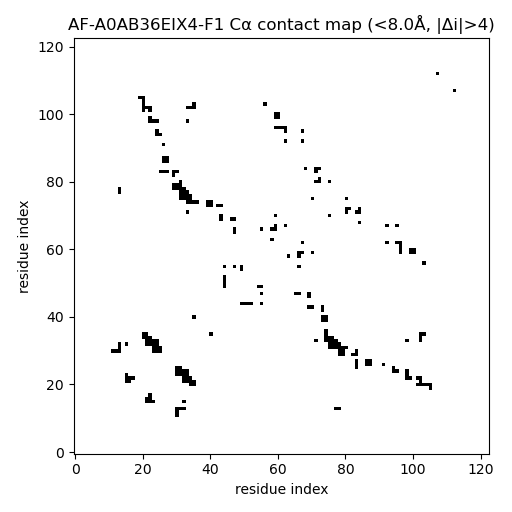83 ? -14.162 -0.039 1.517 1.00 98.25 83 ALA A CA 1
ATOM 626 C C . ALA A 1 83 ? -13.108 -0.900 2.232 1.00 98.25 83 ALA A C 1
ATOM 628 O O . ALA A 1 83 ? -13.311 -1.287 3.386 1.00 98.25 83 ALA A O 1
ATOM 629 N N . ALA A 1 84 ? -11.977 -1.181 1.581 1.00 98.44 84 ALA A N 1
ATOM 630 C CA . ALA A 1 84 ? -10.865 -1.895 2.198 1.00 98.44 84 ALA A CA 1
ATOM 631 C C . ALA A 1 84 ? -10.206 -1.077 3.324 1.00 98.44 84 ALA A C 1
ATOM 633 O O . ALA A 1 84 ? -10.009 -1.602 4.421 1.00 98.44 84 ALA A O 1
ATOM 634 N N . ILE A 1 85 ? -9.936 0.215 3.101 1.00 98.50 85 ILE A N 1
ATOM 635 C CA . ILE A 1 85 ? -9.368 1.123 4.114 1.00 98.50 85 ILE A CA 1
ATOM 636 C C . ILE A 1 85 ? -10.284 1.213 5.340 1.00 98.50 85 ILE A C 1
ATOM 638 O O . ILE A 1 85 ? -9.805 1.107 6.467 1.00 98.50 85 ILE A O 1
ATOM 642 N N . MET A 1 86 ? -11.603 1.320 5.146 1.00 98.31 86 MET A N 1
ATOM 643 C CA . MET A 1 86 ? -12.574 1.364 6.251 1.00 98.31 86 MET A CA 1
ATOM 644 C C . MET A 1 86 ? -12.595 0.086 7.105 1.00 98.31 86 MET A C 1
ATOM 646 O O . MET A 1 86 ? -13.012 0.127 8.262 1.00 98.31 86 MET A O 1
ATOM 650 N N . LYS A 1 87 ? -12.149 -1.048 6.555 1.00 98.25 87 LYS A N 1
ATOM 651 C CA . LYS A 1 87 ? -12.057 -2.334 7.261 1.00 98.25 87 LYS A CA 1
ATOM 652 C C . LYS A 1 87 ? -10.636 -2.684 7.712 1.00 98.25 87 LYS A C 1
ATOM 654 O O . LYS A 1 87 ? -10.429 -3.740 8.322 1.00 98.25 87 LYS A O 1
ATOM 659 N N . LEU A 1 88 ? -9.655 -1.829 7.425 1.00 98.31 88 LEU A N 1
ATOM 660 C CA . LEU A 1 88 ? -8.257 -2.067 7.753 1.00 98.31 88 LEU A CA 1
ATOM 661 C C . LEU A 1 88 ? -8.067 -2.170 9.276 1.00 98.31 88 LEU A C 1
ATOM 663 O O . LEU A 1 88 ? -8.632 -1.415 10.061 1.00 98.31 88 LEU A O 1
ATOM 667 N N . LYS A 1 89 ? -7.261 -3.145 9.699 1.00 97.88 89 LYS A N 1
ATOM 668 C CA . LYS A 1 89 ? -6.942 -3.464 11.098 1.00 97.88 89 LYS A CA 1
ATOM 669 C C . LYS A 1 89 ? -5.496 -3.941 11.141 1.00 97.88 89 LYS A C 1
ATOM 671 O O . LYS A 1 89 ? -5.002 -4.448 10.137 1.00 97.88 89 LYS A O 1
ATOM 676 N N . LEU A 1 90 ? -4.853 -3.870 12.308 1.00 97.06 90 LEU A N 1
ATOM 677 C CA . LEU A 1 90 ? -3.451 -4.283 12.480 1.00 97.06 90 LEU A CA 1
ATOM 678 C C . LEU A 1 90 ? -3.175 -5.714 11.991 1.00 97.06 90 LEU A C 1
ATOM 680 O O . LEU A 1 90 ? -2.136 -5.964 11.395 1.00 97.06 90 LEU A O 1
ATOM 684 N N . LYS A 1 91 ? -4.136 -6.638 12.148 1.00 97.38 91 LYS A N 1
ATOM 685 C CA . LYS A 1 91 ? -4.007 -8.024 11.662 1.00 97.38 91 LYS A CA 1
ATOM 686 C C . LYS A 1 91 ? -3.777 -8.143 10.145 1.00 97.38 91 LYS A C 1
ATOM 688 O O . LYS A 1 91 ? -3.256 -9.157 9.710 1.00 97.38 91 LYS A O 1
ATOM 693 N N . HIS A 1 92 ? -4.160 -7.134 9.358 1.00 98.25 92 HIS A N 1
ATOM 694 C CA . HIS A 1 92 ? -4.025 -7.134 7.896 1.00 98.25 92 HIS A CA 1
ATOM 695 C C . HIS A 1 92 ? -2.672 -6.588 7.415 1.00 98.25 92 HIS A C 1
ATOM 697 O O . HIS A 1 92 ? -2.367 -6.670 6.232 1.00 98.25 92 HIS A O 1
ATOM 703 N N . PHE A 1 93 ? -1.851 -6.014 8.301 1.00 97.81 93 PHE A N 1
ATOM 704 C CA . PHE A 1 93 ? -0.588 -5.387 7.897 1.00 97.81 93 PHE A CA 1
ATOM 705 C C . PHE A 1 93 ? 0.411 -6.413 7.342 1.00 97.81 93 PHE A C 1
ATOM 707 O O . PHE A 1 93 ? 1.202 -6.072 6.469 1.00 97.81 93 PHE A O 1
ATOM 714 N N . GLY A 1 94 ? 0.332 -7.678 7.772 1.00 97.81 94 GLY A N 1
ATOM 715 C CA . GLY A 1 94 ? 1.084 -8.769 7.146 1.00 97.81 94 GLY A CA 1
ATOM 716 C C . GLY A 1 94 ? 0.721 -8.954 5.669 1.00 97.81 94 GLY A C 1
ATOM 717 O O . GLY A 1 94 ? 1.610 -8.974 4.823 1.00 97.81 94 GLY A O 1
ATOM 718 N N . ASP A 1 95 ? -0.576 -8.984 5.352 1.00 97.94 95 ASP A N 1
ATOM 719 C CA . ASP A 1 95 ? -1.064 -9.120 3.974 1.00 97.94 95 ASP A CA 1
ATOM 720 C C . ASP A 1 95 ? -0.688 -7.900 3.121 1.00 97.94 95 ASP A C 1
ATOM 722 O O . ASP A 1 95 ? -0.234 -8.052 1.986 1.00 97.94 95 ASP A O 1
ATOM 726 N N . CYS A 1 96 ? -0.803 -6.686 3.680 1.00 98.44 96 CYS A N 1
ATOM 727 C CA . CYS A 1 96 ? -0.351 -5.462 3.016 1.00 98.44 96 CYS A CA 1
ATOM 728 C C . CYS A 1 96 ? 1.147 -5.523 2.692 1.00 98.44 96 CYS A C 1
ATOM 730 O O . CYS A 1 96 ? 1.536 -5.224 1.567 1.00 98.44 96 CYS A O 1
ATOM 732 N N . LYS A 1 97 ? 1.981 -5.955 3.649 1.00 98.06 97 LYS A N 1
ATOM 733 C CA . LYS A 1 97 ? 3.431 -6.088 3.455 1.00 98.06 97 LYS A CA 1
ATOM 734 C C . LYS A 1 97 ? 3.739 -7.046 2.315 1.00 98.06 97 LYS A C 1
ATOM 736 O O . LYS A 1 97 ? 4.501 -6.696 1.418 1.00 98.06 97 LYS A O 1
ATOM 741 N N . SER A 1 98 ? 3.138 -8.235 2.337 1.00 97.25 98 SER A N 1
ATOM 742 C CA . SER A 1 98 ? 3.331 -9.239 1.291 1.00 97.25 98 SER A CA 1
ATOM 743 C C . SER A 1 98 ? 2.929 -8.710 -0.084 1.00 97.25 98 SER A C 1
ATOM 745 O O . SER A 1 98 ? 3.693 -8.860 -1.036 1.00 97.25 98 SER A O 1
ATOM 747 N N . ALA A 1 99 ? 1.778 -8.041 -0.187 1.00 97.88 99 ALA A N 1
ATOM 748 C CA . ALA A 1 99 ? 1.312 -7.475 -1.447 1.00 97.88 99 ALA A CA 1
ATOM 749 C C . ALA A 1 99 ? 2.231 -6.344 -1.946 1.00 97.88 99 ALA A C 1
ATOM 751 O O . ALA A 1 99 ? 2.598 -6.339 -3.120 1.00 97.88 99 ALA A O 1
ATOM 752 N N . TYR A 1 100 ? 2.654 -5.424 -1.071 1.00 97.75 100 TYR A N 1
ATOM 753 C CA . TYR A 1 100 ? 3.561 -4.331 -1.438 1.00 97.75 100 TYR A CA 1
ATOM 754 C C . TYR A 1 100 ? 4.930 -4.825 -1.873 1.00 97.75 100 TYR A C 1
ATOM 756 O O . TYR A 1 100 ? 5.404 -4.418 -2.927 1.00 97.75 100 TYR A O 1
ATOM 764 N N . VAL A 1 101 ? 5.543 -5.735 -1.116 1.00 95.62 101 VAL A N 1
ATOM 765 C CA . VAL A 1 101 ? 6.823 -6.331 -1.512 1.00 95.62 101 VAL A CA 1
ATOM 766 C C . VAL A 1 101 ? 6.676 -7.032 -2.863 1.00 95.62 101 VAL A C 1
ATOM 768 O O . VAL A 1 101 ? 7.504 -6.813 -3.739 1.00 95.62 101 VAL A O 1
ATOM 771 N N . SER A 1 102 ? 5.595 -7.789 -3.078 1.00 94.75 102 SER A N 1
ATOM 772 C CA . SER A 1 102 ? 5.355 -8.483 -4.348 1.00 94.75 102 SER A CA 1
ATOM 773 C C . SER A 1 102 ? 5.299 -7.534 -5.548 1.00 94.75 102 SER A C 1
ATOM 775 O O . SER A 1 102 ? 5.938 -7.814 -6.558 1.00 94.75 102 SER A O 1
ATOM 777 N N . VAL A 1 103 ? 4.562 -6.420 -5.464 1.00 95.19 103 VAL A N 1
ATOM 778 C CA . VAL A 1 103 ? 4.482 -5.469 -6.591 1.00 95.19 103 VAL A CA 1
ATOM 779 C C . VAL A 1 103 ? 5.756 -4.649 -6.754 1.00 95.19 103 VAL A C 1
ATOM 781 O O . VAL A 1 103 ? 6.085 -4.240 -7.863 1.00 95.19 103 VAL A O 1
ATOM 784 N N . LEU A 1 104 ? 6.477 -4.395 -5.662 1.00 92.81 104 LEU A N 1
ATOM 785 C CA . LEU A 1 104 ? 7.707 -3.623 -5.707 1.00 92.81 104 LEU A CA 1
ATOM 786 C C . LEU A 1 104 ? 8.868 -4.433 -6.301 1.00 92.81 104 LEU A C 1
ATOM 788 O O . LEU A 1 104 ? 9.646 -3.866 -7.060 1.00 92.81 104 LEU A O 1
ATOM 792 N N . MET A 1 105 ? 8.963 -5.739 -6.017 1.00 88.56 105 MET A N 1
ATOM 793 C CA . MET A 1 105 ? 10.013 -6.616 -6.564 1.00 88.56 105 MET A CA 1
ATOM 794 C C . MET A 1 105 ? 9.977 -6.719 -8.091 1.00 88.56 105 MET A C 1
ATOM 796 O O . MET A 1 105 ? 11.024 -6.893 -8.704 1.00 88.56 105 MET A O 1
ATOM 800 N N . HIS A 1 106 ? 8.820 -6.497 -8.721 1.00 82.88 106 HIS A N 1
ATOM 801 C CA . HIS A 1 106 ? 8.712 -6.446 -10.184 1.00 82.88 106 HIS A CA 1
ATOM 802 C C . HIS A 1 106 ? 9.616 -5.372 -10.821 1.00 82.88 106 HIS A C 1
ATOM 804 O O . HIS A 1 106 ? 10.083 -5.551 -11.941 1.00 82.88 106 HIS A O 1
ATOM 810 N N . HIS A 1 107 ? 9.940 -4.298 -10.091 1.00 77.50 107 HIS A N 1
ATOM 811 C CA . HIS A 1 107 ? 10.890 -3.270 -10.548 1.00 77.50 107 HIS A CA 1
ATOM 812 C C . HIS A 1 107 ? 12.355 -3.684 -10.440 1.00 77.50 107 HIS A C 1
ATOM 814 O O . HIS A 1 107 ? 13.202 -3.050 -11.058 1.00 77.50 107 HIS A O 1
ATOM 820 N N . PHE A 1 108 ? 12.653 -4.719 -9.658 1.00 71.75 108 PHE A N 1
ATOM 821 C CA . PHE A 1 108 ? 14.010 -5.213 -9.423 1.00 71.75 108 PHE A CA 1
ATOM 822 C C . PHE A 1 108 ? 14.288 -6.510 -10.192 1.00 71.75 108 PHE A C 1
ATOM 824 O O . PHE A 1 108 ? 15.431 -6.768 -10.540 1.00 71.75 108 PHE A O 1
ATOM 831 N N . ASP A 1 109 ? 13.257 -7.278 -10.558 1.00 60.22 109 ASP A N 1
ATOM 832 C CA . ASP A 1 109 ? 13.392 -8.480 -11.400 1.00 60.22 109 ASP A CA 1
ATOM 833 C C . ASP A 1 109 ? 13.791 -8.173 -12.862 1.00 60.22 109 ASP A C 1
ATOM 835 O O . ASP A 1 109 ? 14.164 -9.077 -13.608 1.00 60.22 109 ASP A O 1
ATOM 839 N N . GLY A 1 110 ? 13.735 -6.904 -13.287 1.00 51.09 110 GLY A N 1
ATOM 840 C CA . GLY A 1 110 ? 14.273 -6.430 -14.571 1.00 51.09 110 GLY A CA 1
ATOM 841 C C . GLY A 1 110 ? 15.619 -5.702 -14.470 1.00 51.09 110 GLY A C 1
ATOM 842 O O . GLY A 1 110 ? 16.198 -5.360 -15.501 1.00 51.09 110 GLY A O 1
ATOM 843 N N . ASP A 1 111 ? 16.106 -5.461 -13.251 1.00 45.19 111 ASP A N 1
ATOM 844 C CA . ASP A 1 111 ? 17.297 -4.669 -12.954 1.00 45.19 111 ASP A CA 1
ATOM 845 C C . ASP A 1 111 ? 18.184 -5.488 -11.999 1.00 45.19 111 ASP A C 1
ATOM 847 O O . ASP A 1 111 ? 18.132 -5.356 -10.775 1.00 45.19 111 ASP A O 1
ATOM 851 N N . GLU A 1 112 ? 18.999 -6.382 -12.569 1.00 42.66 112 GLU A N 1
ATOM 852 C CA . GLU A 1 112 ? 20.108 -7.085 -11.898 1.00 42.66 112 GLU A CA 1
ATOM 853 C C . GLU A 1 112 ? 21.214 -6.081 -11.474 1.00 42.66 112 GLU A C 1
ATOM 855 O O . GLU A 1 112 ? 22.387 -6.190 -11.828 1.00 42.66 112 GLU A O 1
ATOM 860 N N . GLY A 1 113 ? 20.837 -5.031 -10.743 1.00 45.53 113 GLY A N 1
ATOM 861 C CA . GLY A 1 113 ? 21.567 -3.772 -10.731 1.00 45.53 113 GLY A CA 1
ATOM 862 C C . GLY A 1 113 ? 21.570 -3.027 -9.407 1.00 45.53 113 GLY A C 1
ATOM 863 O O . GLY A 1 113 ? 21.798 -1.824 -9.420 1.00 45.53 113 GLY A O 1
ATOM 864 N N . ASN A 1 114 ? 21.393 -3.682 -8.250 1.00 45.28 114 ASN A N 1
ATOM 865 C CA . ASN A 1 114 ? 21.949 -3.111 -7.010 1.00 45.28 114 ASN A CA 1
ATOM 866 C C . ASN A 1 114 ? 22.239 -4.093 -5.859 1.00 45.28 114 ASN A C 1
ATOM 868 O O . ASN A 1 114 ? 22.033 -3.769 -4.690 1.00 45.28 114 ASN A O 1
ATOM 872 N N . ALA A 1 115 ? 22.786 -5.273 -6.152 1.00 43.31 115 ALA A N 1
ATOM 873 C CA . ALA A 1 115 ? 23.352 -6.128 -5.102 1.00 43.31 115 ALA A CA 1
ATOM 874 C C . ALA A 1 115 ? 24.692 -5.594 -4.537 1.00 43.31 115 ALA A C 1
ATOM 876 O O . ALA A 1 115 ? 25.202 -6.129 -3.561 1.00 43.31 115 ALA A O 1
ATOM 877 N N . VAL A 1 116 ? 25.266 -4.523 -5.108 1.00 43.06 116 VAL A N 1
ATOM 878 C CA . VAL A 1 116 ? 26.632 -4.059 -4.781 1.00 43.06 116 VAL A CA 1
ATOM 879 C C . VAL A 1 116 ? 26.662 -2.836 -3.844 1.00 43.06 116 VAL A C 1
ATOM 881 O O . VAL A 1 116 ? 27.710 -2.518 -3.285 1.00 43.06 116 VAL A O 1
ATOM 884 N N . ALA A 1 117 ? 25.539 -2.151 -3.587 1.00 48.69 117 ALA A N 1
ATOM 885 C CA . ALA A 1 117 ? 25.544 -0.993 -2.678 1.00 48.69 117 ALA A CA 1
ATOM 886 C C . ALA A 1 117 ? 25.609 -1.353 -1.181 1.00 48.69 117 ALA A C 1
ATOM 888 O O . ALA A 1 117 ? 25.942 -0.485 -0.377 1.00 48.69 117 ALA A O 1
ATOM 889 N N . ALA A 1 118 ? 25.342 -2.604 -0.792 1.00 47.72 118 ALA A N 1
ATOM 890 C CA . ALA A 1 118 ? 25.447 -3.032 0.606 1.00 47.72 118 ALA A CA 1
ATOM 891 C C . ALA A 1 118 ? 26.881 -3.425 1.020 1.00 47.72 118 ALA A C 1
ATOM 893 O O . ALA A 1 118 ? 27.223 -3.305 2.192 1.00 47.72 118 ALA A O 1
ATOM 894 N N . GLU A 1 119 ? 27.741 -3.830 0.076 1.00 44.53 119 GLU A N 1
ATOM 895 C CA . GLU A 1 119 ? 29.122 -4.254 0.377 1.00 44.53 119 GLU A CA 1
ATOM 896 C C . GLU A 1 119 ? 30.147 -3.107 0.388 1.00 44.53 119 GLU A C 1
ATOM 898 O O . GLU A 1 119 ? 31.234 -3.274 0.927 1.00 44.53 119 GLU A O 1
ATOM 903 N N . LYS A 1 120 ? 29.818 -1.913 -0.128 1.00 42.22 120 LYS A N 1
ATOM 904 C CA . LYS A 1 120 ? 30.742 -0.754 -0.131 1.00 42.22 120 LYS A CA 1
ATOM 905 C C . LYS A 1 120 ? 30.586 0.223 1.041 1.00 42.22 120 LYS A C 1
ATOM 907 O O . LYS A 1 120 ? 31.278 1.232 1.073 1.00 42.22 120 LYS A O 1
ATOM 912 N N . ALA A 1 121 ? 29.697 -0.054 1.994 1.00 48.06 121 ALA A N 1
ATOM 913 C CA . ALA A 1 121 ? 29.550 0.748 3.216 1.00 48.06 121 ALA A CA 1
ATOM 914 C C . ALA A 1 121 ? 30.371 0.200 4.404 1.00 48.06 121 ALA A C 1
ATOM 916 O O . ALA A 1 121 ? 30.206 0.673 5.528 1.00 48.06 121 ALA A O 1
ATOM 917 N N . ALA A 1 122 ? 31.220 -0.804 4.161 1.00 45.09 122 ALA A N 1
ATOM 918 C CA . ALA A 1 122 ? 32.034 -1.481 5.168 1.00 45.09 122 ALA A CA 1
ATOM 919 C C . ALA A 1 122 ? 33.549 -1.449 4.867 1.00 45.09 122 ALA A C 1
ATOM 921 O O . ALA A 1 122 ? 34.268 -2.308 5.376 1.00 45.09 122 ALA A O 1
ATOM 922 N N . ASP A 1 123 ? 34.023 -0.473 4.080 1.00 37.19 123 ASP A N 1
ATOM 923 C CA . ASP A 1 123 ? 35.457 -0.162 3.920 1.00 37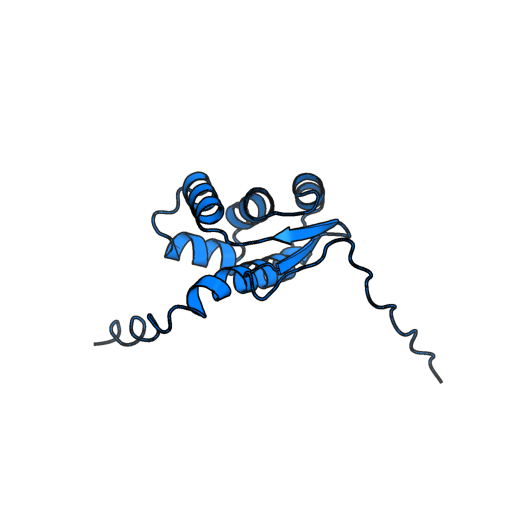.19 123 ASP A CA 1
ATOM 924 C C . ASP A 1 123 ? 35.753 1.278 4.369 1.00 37.19 123 ASP A C 1
ATOM 926 O O . ASP A 1 123 ? 35.020 2.195 3.921 1.00 37.19 123 ASP A O 1
#